Protein AF-A0A7C7CSA2-F1 (afdb_monomer)

Radius of gyration: 12.12 Å; Cα contacts (8 Å, |Δi|>4): 71; chains: 1; bounding box: 25×24×26 Å

Mean predicted aligned error: 3.51 Å

Secondary structure (DSSP, 8-state):
----GGGHHHHHTTS--------SS--S-TT-EEEETTTEEEE--------GGG--HHHHHHTT-S--

Foldseek 3Di:
DEDDPVCLVCVVVVLADDADDDDPDDPDDAQDWDDHDPRGIDGHNDDDDDDPVPQDQVNCVSNPHNGD

Solvent-accessible surface area (backbone atoms only — not comparable to full-atom values): 4591 Å² total; per-residue (Å²): 124,86,75,62,74,92,48,47,65,40,48,68,74,56,70,32,84,54,82,89,76,99,59,101,59,85,92,72,54,68,76,42,73,43,57,49,79,94,78,43,72,46,69,33,84,72,86,82,91,78,58,77,86,73,60,46,54,68,56,27,38,48,46,70,39,94,58,110

Sequence (68 aa):
MLFKQEFHQRLVDGTITTTYRWWKTAKVKVGNTYRLNSEGVVKVDGIRSLAMSDISEDEAQASGFESR

Structure (mmCIF, N/CA/C/O backbone):
data_AF-A0A7C7CSA2-F1
#
_entry.id   AF-A0A7C7CSA2-F1
#
loop_
_atom_site.group_PDB
_atom_site.id
_atom_site.type_sym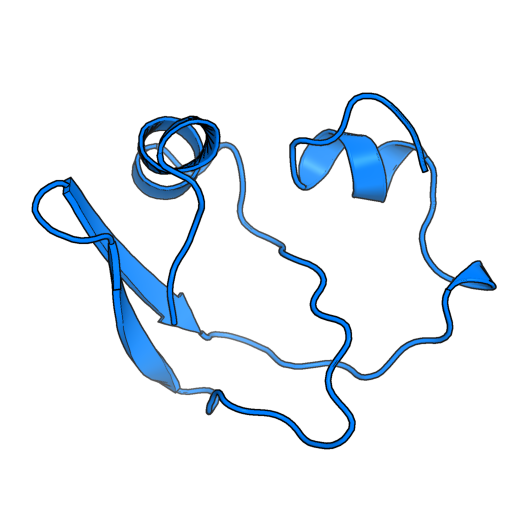bol
_atom_site.label_atom_id
_atom_site.label_alt_id
_atom_site.label_comp_id
_atom_site.label_asym_id
_atom_site.label_entity_id
_atom_site.label_seq_id
_atom_site.pdbx_PDB_ins_code
_atom_site.Cartn_x
_atom_site.Cartn_y
_atom_site.Cartn_z
_atom_site.occupancy
_atom_site.B_iso_or_equiv
_atom_site.auth_seq_id
_atom_site.auth_comp_id
_atom_site.auth_asym_id
_atom_site.auth_atom_id
_atom_site.pdbx_PDB_model_num
ATOM 1 N N . MET A 1 1 ? 5.939 4.333 12.665 1.00 71.50 1 MET A N 1
ATOM 2 C CA . MET A 1 1 ? 6.303 4.250 11.237 1.00 71.50 1 MET A CA 1
ATOM 3 C C . MET A 1 1 ? 5.974 5.594 10.629 1.00 71.50 1 MET A C 1
ATOM 5 O O . MET A 1 1 ? 4.878 6.070 10.877 1.00 71.50 1 MET A O 1
ATOM 9 N N . LEU A 1 2 ? 6.918 6.218 9.932 1.00 80.44 2 LEU A N 1
ATOM 10 C CA . LEU A 1 2 ? 6.709 7.514 9.291 1.00 80.44 2 LEU A CA 1
ATOM 11 C C . LEU A 1 2 ? 6.599 7.276 7.787 1.00 80.44 2 LEU A C 1
ATOM 13 O O . LEU A 1 2 ? 7.498 6.685 7.190 1.00 80.44 2 LEU A O 1
ATOM 17 N N . PHE A 1 3 ? 5.480 7.685 7.204 1.00 86.31 3 PHE A N 1
ATOM 18 C CA . PHE A 1 3 ? 5.336 7.809 5.758 1.00 86.31 3 PHE A CA 1
ATOM 19 C C . PHE A 1 3 ? 5.671 9.244 5.376 1.00 86.31 3 PHE A C 1
ATOM 21 O O . PHE A 1 3 ? 5.379 10.165 6.143 1.00 86.31 3 PHE A O 1
ATOM 28 N N . LYS A 1 4 ? 6.269 9.446 4.203 1.00 88.06 4 LYS A N 1
ATOM 29 C CA . LYS A 1 4 ? 6.426 10.795 3.659 1.00 88.06 4 LYS A CA 1
ATOM 30 C C . LYS A 1 4 ? 5.047 11.380 3.356 1.00 88.06 4 LYS A C 1
ATOM 32 O O . LYS A 1 4 ? 4.172 10.641 2.911 1.00 88.06 4 LYS A O 1
ATOM 37 N N . GLN A 1 5 ? 4.883 12.678 3.593 1.00 87.88 5 GLN A N 1
ATOM 38 C CA . GLN A 1 5 ? 3.601 13.377 3.453 1.00 87.88 5 GLN A CA 1
ATOM 39 C C . GLN A 1 5 ? 2.988 13.221 2.051 1.00 87.88 5 GLN A C 1
ATOM 41 O O . GLN A 1 5 ? 1.783 13.045 1.932 1.00 87.88 5 GLN A O 1
ATOM 46 N N . GLU A 1 6 ? 3.822 13.160 1.006 1.00 89.44 6 GLU A N 1
ATOM 47 C CA . GLU A 1 6 ? 3.399 12.943 -0.389 1.00 89.44 6 GLU A CA 1
ATOM 48 C C . GLU A 1 6 ? 2.560 11.669 -0.613 1.00 89.44 6 GLU A C 1
ATOM 50 O O . GLU A 1 6 ? 1.777 11.601 -1.556 1.00 89.44 6 GLU A O 1
ATOM 55 N N . PHE A 1 7 ? 2.675 10.668 0.268 1.00 90.62 7 PHE A N 1
ATOM 56 C CA . PHE A 1 7 ? 1.929 9.413 0.158 1.00 90.62 7 PHE A CA 1
ATOM 57 C C . PHE A 1 7 ? 0.668 9.364 1.017 1.00 90.62 7 PHE A C 1
ATOM 59 O O . PHE A 1 7 ? -0.110 8.427 0.869 1.00 90.62 7 PHE A O 1
ATOM 66 N N . HIS A 1 8 ? 0.458 10.302 1.944 1.00 90.38 8 HIS A N 1
ATOM 67 C CA . HIS A 1 8 ? -0.583 10.143 2.965 1.00 90.38 8 HIS A CA 1
ATOM 68 C C . HIS A 1 8 ? -1.983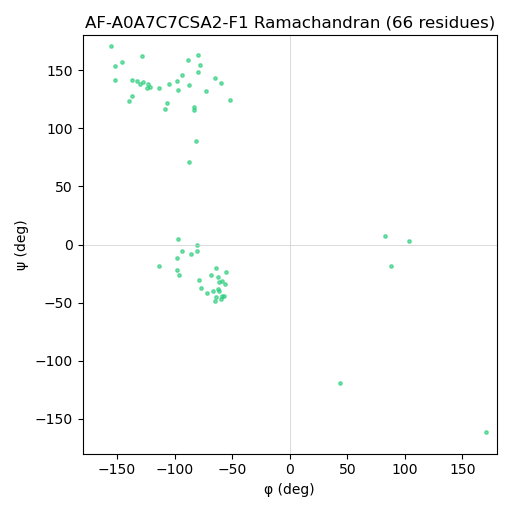 10.128 2.360 1.00 90.38 8 HIS A C 1
ATOM 70 O O . HIS A 1 8 ? -2.723 9.186 2.621 1.00 90.38 8 HIS A O 1
ATOM 76 N N . GLN A 1 9 ? -2.312 11.086 1.489 1.00 90.94 9 GLN A N 1
ATOM 77 C CA . GLN A 1 9 ? -3.622 11.128 0.833 1.00 90.94 9 GLN A CA 1
ATOM 78 C C . GLN A 1 9 ? -3.911 9.833 0.062 1.00 90.94 9 GLN A C 1
ATOM 80 O O . GLN A 1 9 ? -4.976 9.248 0.230 1.00 90.94 9 GLN A O 1
ATOM 85 N N . ARG A 1 10 ? -2.915 9.338 -0.686 1.00 92.81 10 ARG A N 1
ATOM 86 C CA . ARG A 1 10 ? -3.002 8.093 -1.464 1.00 92.81 10 ARG A CA 1
ATOM 87 C C . ARG A 1 10 ? -3.084 6.832 -0.596 1.00 92.81 10 ARG A C 1
ATOM 89 O O . ARG A 1 10 ? -3.589 5.809 -1.036 1.00 92.81 10 ARG A O 1
ATOM 96 N N . LEU A 1 11 ? -2.556 6.864 0.626 1.00 93.38 11 LEU A N 1
ATOM 97 C CA . LEU A 1 11 ? -2.724 5.779 1.599 1.00 93.38 11 LEU A CA 1
ATOM 98 C C . LEU A 1 11 ? -4.120 5.825 2.237 1.00 93.38 11 LEU A C 1
ATOM 100 O O . LEU A 1 11 ? -4.704 4.779 2.503 1.00 93.38 11 LEU A O 1
ATOM 104 N N . VAL A 1 12 ? -4.645 7.027 2.492 1.00 91.94 12 VAL A N 1
ATOM 105 C CA . VAL A 1 12 ? -5.966 7.243 3.103 1.00 91.94 12 VAL A CA 1
ATOM 106 C C . VAL A 1 12 ? -7.097 6.899 2.133 1.00 91.94 12 VAL A C 1
ATOM 108 O O . VAL A 1 12 ? -8.069 6.272 2.545 1.00 91.94 12 VAL A O 1
ATOM 111 N N . ASP A 1 13 ? -6.975 7.275 0.859 1.00 92.50 13 ASP A N 1
ATOM 112 C CA . ASP A 1 13 ? -7.978 6.972 -0.172 1.00 92.50 13 ASP A CA 1
ATOM 113 C C . ASP A 1 13 ? -7.879 5.542 -0.739 1.00 92.50 13 ASP A C 1
ATOM 115 O O . ASP A 1 13 ? -8.750 5.115 -1.495 1.00 92.50 13 ASP A O 1
ATOM 119 N N . GLY A 1 14 ? -6.853 4.781 -0.339 1.00 92.81 14 GLY A N 1
ATOM 120 C CA . GLY A 1 14 ? -6.644 3.394 -0.754 1.00 92.81 14 GLY A CA 1
ATOM 121 C C . GLY A 1 14 ? -5.951 3.223 -2.108 1.00 92.81 14 GLY A C 1
ATOM 122 O O . GLY A 1 14 ? -5.827 2.092 -2.574 1.00 92.81 14 GLY A O 1
ATOM 123 N N . THR A 1 15 ? -5.460 4.297 -2.729 1.00 94.44 15 THR A N 1
ATOM 124 C CA . THR A 1 15 ? -4.661 4.235 -3.965 1.00 94.44 15 THR A CA 1
ATOM 125 C C . THR A 1 15 ? -3.351 3.469 -3.764 1.00 94.44 15 THR A C 1
ATOM 127 O O . THR A 1 15 ? -2.923 2.733 -4.648 1.00 94.44 15 THR A O 1
ATOM 130 N N . ILE A 1 16 ? -2.697 3.637 -2.612 1.00 95.06 16 ILE A N 1
ATOM 131 C CA . ILE A 1 16 ? -1.512 2.872 -2.209 1.00 95.06 16 ILE A CA 1
ATOM 132 C C . ILE A 1 16 ? -1.925 1.919 -1.094 1.00 95.06 16 ILE A C 1
ATOM 134 O O . ILE A 1 16 ? -2.273 2.345 0.005 1.00 95.06 16 ILE A O 1
ATOM 138 N N . THR A 1 17 ? -1.818 0.619 -1.350 1.00 95.38 17 THR A N 1
ATOM 139 C CA . THR A 1 17 ? -2.111 -0.431 -0.358 1.00 95.38 17 THR A CA 1
ATOM 140 C C . THR A 1 17 ? -0.872 -1.220 0.056 1.00 95.38 17 THR A C 1
ATOM 142 O O . THR A 1 17 ? -0.856 -1.838 1.116 1.00 95.38 17 THR A O 1
ATOM 145 N N . THR A 1 18 ? 0.198 -1.166 -0.741 1.00 94.81 18 THR A N 1
ATOM 146 C CA . THR A 1 18 ? 1.439 -1.917 -0.518 1.00 94.81 18 THR A CA 1
ATOM 147 C C . THR A 1 18 ? 2.615 -0.961 -0.402 1.00 94.81 18 THR A C 1
ATOM 149 O O . THR A 1 18 ? 2.750 -0.034 -1.195 1.00 94.81 18 THR A O 1
ATOM 152 N N . THR A 1 19 ? 3.490 -1.183 0.586 1.00 93.75 19 THR A N 1
ATOM 153 C CA . THR A 1 19 ? 4.716 -0.390 0.746 1.00 93.75 19 THR A CA 1
ATOM 154 C C . THR A 1 19 ? 5.935 -1.265 0.978 1.00 93.75 19 THR A C 1
ATOM 156 O O . THR A 1 19 ? 5.889 -2.232 1.737 1.00 93.75 19 THR A O 1
ATOM 159 N N . TYR A 1 20 ? 7.052 -0.870 0.372 1.00 92.75 20 TYR A N 1
ATOM 160 C CA . TYR A 1 20 ? 8.340 -1.530 0.539 1.00 92.75 20 TYR A CA 1
ATOM 161 C C . TYR A 1 20 ? 9.191 -0.789 1.576 1.00 92.75 20 TYR A C 1
ATOM 163 O O . TYR A 1 20 ? 9.175 0.446 1.693 1.00 92.75 20 TYR A O 1
ATOM 171 N N . ARG A 1 21 ? 9.914 -1.555 2.398 1.00 91.69 21 ARG A N 1
ATOM 172 C CA . ARG A 1 21 ? 10.762 -1.032 3.475 1.00 91.69 21 ARG A CA 1
ATOM 173 C C . ARG A 1 21 ? 12.061 -1.815 3.540 1.00 91.69 21 ARG A C 1
ATOM 175 O O . ARG A 1 21 ? 12.055 -3.021 3.763 1.00 91.69 21 ARG A O 1
ATOM 182 N N . TRP A 1 22 ? 13.176 -1.101 3.427 1.00 91.62 22 TRP A N 1
ATOM 183 C CA . TRP A 1 22 ? 14.499 -1.677 3.630 1.00 91.62 22 TRP A CA 1
ATOM 184 C C . TRP A 1 22 ? 14.821 -1.754 5.125 1.00 91.62 22 TRP A C 1
ATOM 186 O O . TRP A 1 22 ? 15.370 -0.822 5.718 1.00 91.62 22 TRP A O 1
ATOM 196 N N . TRP A 1 23 ? 14.444 -2.860 5.764 1.00 90.31 23 TRP A N 1
ATOM 197 C CA . TRP A 1 23 ? 14.727 -3.111 7.176 1.00 90.31 23 TRP A CA 1
ATOM 198 C C . TRP A 1 23 ? 15.501 -4.413 7.364 1.00 90.31 23 TRP A C 1
ATOM 200 O O . TRP A 1 23 ? 15.140 -5.439 6.803 1.00 90.31 23 TRP A O 1
ATOM 210 N N . LYS A 1 24 ? 16.501 -4.405 8.258 1.00 87.25 24 LYS A N 1
ATOM 211 C CA . LYS A 1 24 ? 17.173 -5.641 8.712 1.00 87.25 24 LYS A CA 1
ATOM 212 C C . LYS A 1 24 ? 16.220 -6.602 9.438 1.00 87.25 24 LYS A C 1
ATOM 214 O O . LYS A 1 24 ? 16.447 -7.804 9.471 1.00 87.25 24 LYS A O 1
ATOM 219 N N . THR A 1 25 ? 15.175 -6.066 10.066 1.00 87.81 25 THR A N 1
ATOM 220 C CA . THR A 1 25 ? 14.139 -6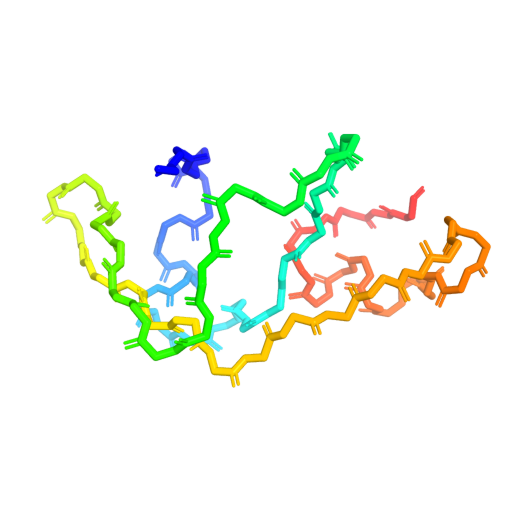.829 10.774 1.00 87.81 25 THR A CA 1
ATOM 221 C C . THR A 1 25 ? 12.840 -6.039 10.728 1.00 87.81 25 THR A C 1
ATOM 223 O O . THR A 1 25 ? 12.877 -4.815 10.886 1.00 87.81 25 THR A O 1
ATOM 226 N N . ALA A 1 26 ? 11.706 -6.721 10.553 1.00 89.44 26 ALA A N 1
ATOM 227 C CA . ALA A 1 26 ? 10.392 -6.088 10.511 1.00 89.44 26 ALA A CA 1
ATOM 228 C C . ALA A 1 26 ? 10.169 -5.173 11.731 1.00 89.44 26 ALA A C 1
ATOM 230 O O . ALA A 1 26 ? 10.297 -5.593 12.881 1.00 89.44 26 ALA A O 1
ATOM 231 N N . LYS A 1 27 ? 9.843 -3.901 11.474 1.00 91.06 27 LYS A N 1
ATOM 232 C CA . LYS A 1 27 ? 9.507 -2.901 12.505 1.00 91.06 27 LYS A CA 1
ATOM 233 C C . LYS A 1 27 ? 7.998 -2.745 12.703 1.00 91.06 27 LYS A C 1
ATOM 235 O O . LYS A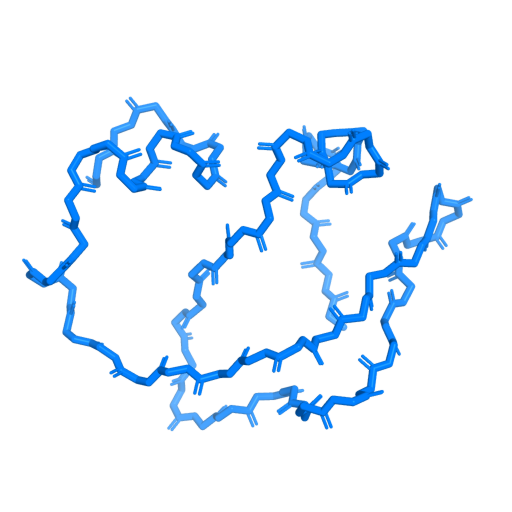 1 27 ? 7.560 -1.875 13.454 1.00 91.06 27 LYS A O 1
ATOM 240 N N . VAL A 1 28 ? 7.211 -3.576 12.024 1.00 93.38 28 VAL A N 1
ATOM 241 C CA . VAL A 1 28 ? 5.750 -3.600 12.094 1.00 93.38 28 VAL A CA 1
ATOM 242 C C . VAL A 1 28 ? 5.251 -5.010 12.374 1.00 93.38 28 VAL A C 1
ATOM 244 O O . VAL A 1 28 ? 6.001 -5.974 12.225 1.00 93.38 28 VAL A O 1
ATOM 247 N N . LYS A 1 29 ? 3.998 -5.120 12.815 1.00 94.56 29 LYS A N 1
ATOM 248 C CA . LYS A 1 29 ? 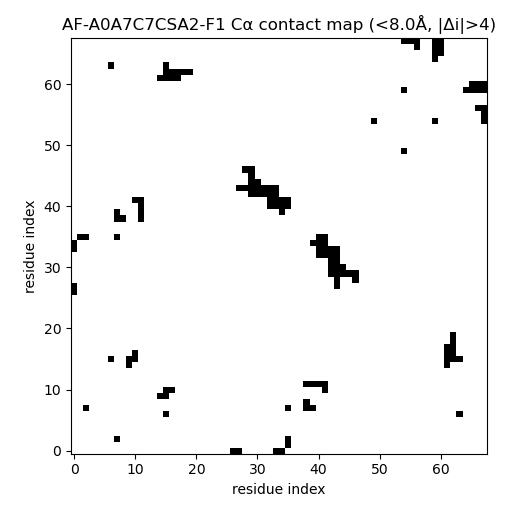3.327 -6.395 13.086 1.00 94.56 29 LYS A CA 1
ATOM 249 C C . LYS A 1 29 ? 2.002 -6.447 12.339 1.00 94.56 29 LYS A C 1
ATOM 251 O O . LYS A 1 29 ? 1.288 -5.447 12.309 1.00 94.56 29 LYS A O 1
ATOM 256 N N . VAL A 1 30 ? 1.676 -7.612 11.784 1.00 96.81 30 VAL A N 1
ATOM 257 C CA . VAL A 1 30 ? 0.352 -7.879 11.209 1.00 96.81 30 VAL A CA 1
ATOM 258 C C . VAL A 1 30 ? -0.716 -7.708 12.291 1.00 96.81 30 VAL A C 1
ATOM 260 O O . VAL A 1 30 ? -0.510 -8.091 13.441 1.00 96.81 30 VAL A O 1
ATOM 263 N N . GLY A 1 31 ? -1.834 -7.089 11.927 1.00 96.44 31 GLY A N 1
ATOM 264 C CA . GLY A 1 31 ? -2.941 -6.746 12.815 1.00 96.44 31 GLY A CA 1
ATOM 265 C C . GLY A 1 31 ? -2.799 -5.389 13.505 1.00 96.44 31 GLY A C 1
ATOM 266 O O . GLY A 1 31 ? -3.812 -4.838 13.932 1.00 96.44 31 GLY A O 1
ATOM 267 N N . ASN A 1 32 ? -1.592 -4.818 13.575 1.00 95.50 32 ASN A N 1
ATOM 268 C CA . ASN A 1 32 ? -1.385 -3.522 14.213 1.00 95.50 32 ASN A CA 1
ATOM 269 C C . ASN A 1 32 ? -1.779 -2.359 13.302 1.00 95.50 32 ASN A C 1
ATOM 271 O O . ASN A 1 32 ? -1.578 -2.386 12.086 1.00 95.50 32 ASN A O 1
ATOM 275 N N . THR A 1 33 ? -2.241 -1.292 13.946 1.00 93.81 33 THR A N 1
ATOM 276 C CA . THR A 1 33 ? -2.574 -0.023 13.305 1.00 93.81 33 THR A CA 1
ATOM 277 C C . THR A 1 33 ? -1.497 1.023 13.597 1.00 93.81 33 THR A C 1
ATOM 279 O O . THR A 1 33 ? -1.015 1.139 14.725 1.00 93.81 33 THR A O 1
ATOM 282 N N . TYR A 1 34 ? -1.125 1.806 12.587 1.00 91.25 34 TYR A N 1
ATOM 283 C CA . TYR A 1 34 ? -0.138 2.880 12.673 1.00 91.25 34 TYR A CA 1
ATOM 284 C C . TYR A 1 34 ? -0.751 4.195 12.199 1.00 91.25 34 TYR A C 1
ATOM 286 O O . TYR A 1 34 ? -1.409 4.242 11.164 1.00 91.25 34 TYR A O 1
ATOM 294 N N . ARG A 1 35 ? -0.521 5.272 12.955 1.00 89.50 35 ARG A N 1
ATOM 295 C CA . ARG A 1 35 ? -1.004 6.610 12.593 1.00 89.50 35 ARG A CA 1
ATOM 296 C C . ARG A 1 35 ? -0.201 7.193 11.430 1.00 89.50 35 ARG A C 1
ATOM 298 O O . ARG A 1 35 ? 1.030 7.208 11.483 1.00 89.50 35 ARG A O 1
ATOM 305 N N . LEU A 1 36 ? -0.914 7.712 10.437 1.00 86.38 36 LEU A N 1
ATOM 306 C CA . LEU A 1 36 ? -0.423 8.621 9.404 1.00 86.38 36 LEU A CA 1
ATOM 307 C C . LEU A 1 36 ? -0.540 10.050 9.938 1.00 86.38 36 LEU A C 1
ATOM 309 O O . LEU A 1 36 ? -1.436 10.790 9.551 1.00 86.38 36 LEU A O 1
ATOM 313 N N . ASN A 1 37 ? 0.305 10.407 10.909 1.00 80.69 37 ASN A N 1
ATOM 314 C CA . ASN A 1 37 ? 0.236 11.697 11.606 1.00 80.69 37 ASN A CA 1
ATOM 315 C C . ASN A 1 37 ? -1.215 12.079 11.988 1.00 80.69 37 ASN A C 1
ATOM 317 O O . ASN A 1 37 ? -1.840 11.348 12.759 1.00 80.69 37 ASN A O 1
ATOM 321 N N . SER A 1 38 ? -1.730 13.200 11.472 1.00 77.94 38 SER A N 1
ATOM 322 C CA . SER A 1 38 ? -3.095 13.703 11.684 1.00 77.94 38 SER A CA 1
ATOM 323 C C . SER A 1 38 ? -4.105 13.275 10.613 1.00 77.94 38 SER A C 1
ATOM 325 O O . SER A 1 38 ? -5.282 13.586 10.750 1.00 77.94 38 SER A O 1
ATOM 327 N N . GLU A 1 39 ? -3.668 12.598 9.553 1.00 81.50 39 GLU A N 1
ATOM 328 C CA . GLU A 1 39 ? -4.450 12.416 8.321 1.00 81.50 39 GLU A CA 1
ATOM 329 C C . GLU A 1 39 ? -5.179 11.069 8.273 1.00 81.50 39 GLU A C 1
ATOM 331 O O . GLU A 1 39 ? -6.193 10.931 7.596 1.00 81.50 39 GLU A O 1
ATOM 336 N N . GLY A 1 40 ? -4.722 10.075 9.039 1.00 86.88 40 GLY A N 1
ATOM 337 C CA . GLY A 1 40 ? -5.422 8.800 9.119 1.00 86.88 40 GLY A CA 1
ATOM 338 C C . GLY A 1 40 ? -4.666 7.701 9.847 1.00 86.88 40 GLY A C 1
ATOM 339 O O . GLY A 1 40 ? -3.728 7.930 10.619 1.00 86.88 40 GLY A O 1
ATOM 340 N N . VAL A 1 41 ? -5.094 6.469 9.595 1.00 91.06 41 VAL A N 1
ATOM 341 C CA . VAL A 1 41 ? -4.499 5.258 10.157 1.00 91.06 41 VAL A CA 1
ATOM 342 C C . VAL A 1 41 ? -4.381 4.180 9.089 1.00 91.06 41 VAL A C 1
ATOM 344 O O . VAL A 1 41 ? -5.285 4.004 8.283 1.00 91.06 41 VAL A O 1
ATOM 347 N N . VAL A 1 42 ? -3.285 3.423 9.123 1.00 92.50 42 VAL A N 1
ATOM 348 C CA . VAL A 1 42 ? -3.105 2.220 8.300 1.00 92.50 42 VAL A CA 1
ATOM 349 C C . VAL A 1 42 ? -3.050 0.998 9.193 1.00 92.50 42 VAL A C 1
ATOM 351 O O . VAL A 1 42 ? -2.346 0.994 10.205 1.00 92.50 42 VAL A O 1
ATOM 354 N N . LYS A 1 43 ? -3.774 -0.052 8.819 1.00 94.88 43 LYS A N 1
ATOM 355 C CA . LYS A 1 43 ? -3.653 -1.371 9.438 1.00 94.88 43 LYS A CA 1
ATOM 356 C C . LYS A 1 43 ? -2.725 -2.221 8.582 1.00 94.88 43 LYS A C 1
ATOM 358 O O . LYS A 1 43 ? -2.884 -2.263 7.371 1.00 94.88 43 LYS A O 1
ATOM 363 N N . VAL A 1 44 ? -1.775 -2.904 9.211 1.00 95.81 44 VAL A N 1
ATOM 364 C CA . VAL A 1 44 ? -0.937 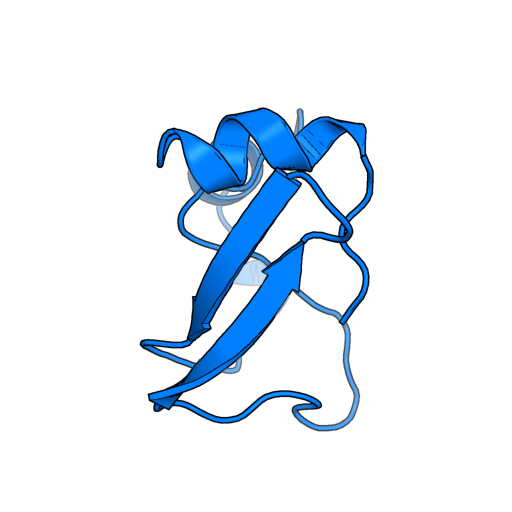-3.886 8.515 1.00 95.81 44 VAL A CA 1
ATOM 365 C C . VAL A 1 44 ? -1.701 -5.201 8.449 1.00 95.81 44 VAL A C 1
ATOM 367 O O . VAL A 1 44 ? -1.989 -5.802 9.483 1.00 95.81 44 VAL A O 1
ATOM 370 N N . ASP A 1 45 ? -2.035 -5.648 7.249 1.00 96.75 45 ASP A N 1
ATOM 371 C CA . ASP A 1 45 ? -2.727 -6.912 6.980 1.00 96.75 45 ASP A CA 1
ATOM 372 C C . ASP A 1 45 ? -1.763 -8.053 6.616 1.00 96.75 45 ASP A C 1
ATOM 374 O O . ASP A 1 45 ? -2.046 -9.211 6.912 1.00 96.75 45 ASP A O 1
ATOM 378 N N . GLY A 1 46 ? -0.588 -7.727 6.075 1.00 95.69 46 GLY A N 1
ATOM 379 C CA . GLY A 1 46 ? 0.438 -8.687 5.694 1.00 95.69 46 GLY A CA 1
ATOM 380 C C . GLY A 1 46 ? 1.851 -8.112 5.760 1.00 95.69 46 GLY A C 1
ATOM 381 O O . GLY A 1 46 ? 2.081 -6.909 5.652 1.00 95.69 46 GLY A O 1
ATOM 382 N N . ILE A 1 47 ? 2.824 -8.999 5.965 1.00 95.12 47 ILE A N 1
ATOM 383 C CA . ILE A 1 47 ? 4.253 -8.692 5.860 1.00 95.12 47 ILE A CA 1
ATOM 384 C C . ILE A 1 47 ? 4.898 -9.850 5.109 1.00 95.12 47 ILE A C 1
ATOM 386 O O . ILE A 1 47 ? 4.741 -11.006 5.499 1.00 95.12 47 ILE A O 1
ATOM 390 N N . ARG A 1 48 ? 5.652 -9.535 4.058 1.00 93.69 48 ARG A N 1
ATOM 391 C CA . ARG A 1 48 ? 6.436 -10.500 3.286 1.00 93.69 48 ARG A CA 1
ATOM 392 C C . ARG A 1 48 ? 7.858 -9.974 3.137 1.00 93.69 48 ARG A C 1
ATOM 394 O O . ARG A 1 48 ? 8.047 -8.785 2.897 1.00 93.69 48 ARG A O 1
ATOM 401 N N . SER A 1 49 ? 8.842 -10.856 3.282 1.00 92.94 49 SER A N 1
ATOM 402 C CA . SER A 1 49 ? 10.224 -10.576 2.885 1.00 92.94 49 SER A CA 1
ATOM 403 C C . SER A 1 49 ? 10.402 -10.954 1.420 1.00 92.94 49 SER A C 1
ATOM 405 O O . SER A 1 49 ? 9.912 -11.998 0.993 1.00 92.94 49 SER A O 1
ATOM 407 N N . LEU A 1 50 ? 11.098 -10.114 0.666 1.00 93.00 50 LEU A N 1
ATOM 408 C CA . LEU A 1 50 ? 11.359 -10.308 -0.756 1.00 93.00 50 LEU A CA 1
ATOM 409 C C . LEU A 1 50 ? 12.743 -9.760 -1.113 1.00 93.00 50 LEU A C 1
ATOM 411 O O . LEU A 1 50 ? 13.274 -8.903 -0.398 1.00 93.00 50 LEU A O 1
ATOM 415 N N . ALA A 1 51 ? 13.327 -10.260 -2.198 1.00 92.19 51 ALA A N 1
ATOM 416 C CA . ALA A 1 51 ? 14.520 -9.666 -2.780 1.00 92.19 51 ALA A CA 1
ATOM 417 C C . ALA A 1 51 ? 14.141 -8.412 -3.581 1.00 92.19 51 ALA A C 1
ATOM 419 O O . ALA A 1 51 ? 13.028 -8.295 -4.086 1.00 92.19 51 ALA A O 1
ATOM 420 N N . MET A 1 52 ? 15.077 -7.470 -3.746 1.00 90.00 52 MET A N 1
ATOM 421 C CA . MET A 1 52 ? 14.836 -6.291 -4.596 1.00 90.00 52 MET A CA 1
ATOM 422 C C . MET A 1 52 ? 14.513 -6.665 -6.046 1.00 90.00 52 MET A C 1
ATOM 424 O O . MET A 1 52 ? 13.745 -5.969 -6.698 1.00 90.00 52 MET A O 1
ATOM 428 N N . SER A 1 53 ? 15.078 -7.769 -6.539 1.00 93.44 53 SER A N 1
ATOM 429 C CA . SER A 1 53 ? 14.798 -8.305 -7.874 1.00 93.44 53 SER A CA 1
ATOM 430 C C . SER A 1 53 ? 13.350 -8.752 -8.063 1.00 93.44 53 SER A C 1
ATOM 432 O O . SER A 1 53 ? 12.911 -8.861 -9.202 1.00 93.44 53 SER A O 1
ATOM 434 N N . ASP A 1 54 ? 12.633 -9.014 -6.968 1.00 93.62 54 ASP A N 1
ATOM 435 C CA . ASP A 1 54 ? 11.258 -9.512 -6.999 1.00 93.62 54 ASP A CA 1
ATOM 436 C C . ASP A 1 54 ? 10.235 -8.377 -7.113 1.00 93.62 54 ASP A C 1
ATOM 438 O O . ASP A 1 54 ? 9.052 -8.657 -7.265 1.00 93.62 54 ASP A O 1
ATOM 442 N N . ILE A 1 55 ? 10.672 -7.115 -7.001 1.00 94.38 55 ILE A N 1
ATOM 443 C CA . ILE A 1 55 ? 9.812 -5.944 -7.179 1.00 94.38 55 ILE A CA 1
ATOM 444 C C . ILE A 1 55 ? 9.723 -5.664 -8.678 1.00 94.38 55 ILE A C 1
ATOM 446 O O . ILE A 1 55 ? 10.729 -5.399 -9.341 1.00 94.38 55 ILE A O 1
ATOM 450 N N . SER A 1 56 ? 8.519 -5.744 -9.223 1.00 94.75 56 SER A N 1
ATOM 451 C CA . SER A 1 56 ? 8.235 -5.344 -10.600 1.00 94.75 56 SER A CA 1
ATOM 452 C C . SER A 1 56 ? 8.090 -3.822 -10.736 1.00 94.75 56 SER A C 1
ATOM 454 O O . SER A 1 56 ? 7.895 -3.105 -9.756 1.00 94.75 56 SER A O 1
ATOM 456 N N . GLU A 1 57 ? 8.186 -3.323 -11.969 1.00 94.38 57 GLU A N 1
ATOM 457 C CA . GLU A 1 57 ? 7.930 -1.911 -12.293 1.00 94.38 57 GLU A CA 1
ATOM 458 C C . GLU A 1 57 ? 6.497 -1.502 -11.901 1.00 94.38 57 GLU A C 1
ATOM 460 O O . GLU A 1 57 ? 6.294 -0.487 -11.235 1.00 94.38 57 GLU A O 1
ATOM 465 N N . ASP A 1 58 ? 5.513 -2.350 -12.216 1.00 93.44 58 ASP A N 1
ATOM 466 C CA . ASP A 1 58 ? 4.102 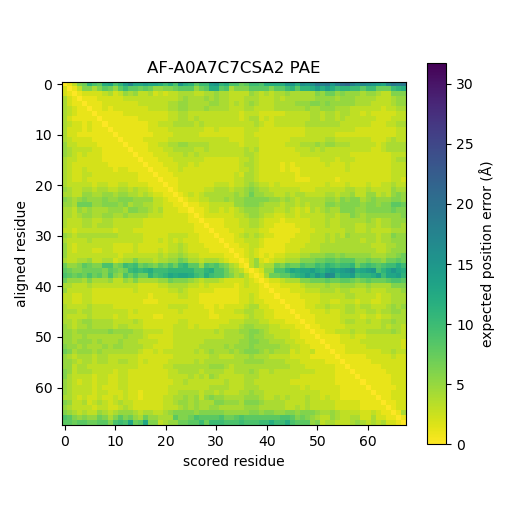-2.123 -11.887 1.00 93.44 58 ASP A CA 1
ATOM 467 C C . ASP A 1 58 ? 3.876 -2.034 -10.368 1.00 93.44 58 ASP A C 1
ATOM 469 O O . ASP A 1 58 ? 3.127 -1.184 -9.884 1.00 93.44 58 ASP A O 1
ATOM 473 N N . GLU A 1 59 ? 4.554 -2.881 -9.588 1.00 93.06 59 GLU A N 1
ATOM 474 C CA . GLU A 1 59 ? 4.513 -2.833 -8.124 1.00 93.06 59 GLU A CA 1
ATOM 475 C C . GLU A 1 59 ? 5.159 -1.563 -7.559 1.00 93.06 59 GLU A C 1
ATOM 477 O O . GLU A 1 59 ? 4.637 -0.974 -6.604 1.00 93.06 59 GLU A O 1
ATOM 482 N N . ALA A 1 60 ? 6.276 -1.114 -8.140 1.00 92.88 60 ALA A N 1
ATOM 483 C CA . ALA A 1 60 ? 6.908 0.143 -7.752 1.00 92.88 60 ALA A CA 1
ATOM 484 C C . ALA A 1 60 ? 5.931 1.313 -7.956 1.00 92.88 60 ALA A C 1
ATOM 486 O O . ALA A 1 60 ? 5.681 2.080 -7.018 1.00 92.88 60 ALA A O 1
ATOM 487 N N . GLN A 1 61 ? 5.276 1.365 -9.117 1.00 93.19 61 GLN A N 1
ATOM 488 C CA . GLN A 1 61 ? 4.283 2.386 -9.455 1.00 93.19 61 GLN A CA 1
ATOM 489 C C . GLN A 1 61 ? 3.038 2.335 -8.565 1.00 93.19 61 GLN A C 1
ATOM 491 O O . GLN A 1 61 ? 2.615 3.360 -8.012 1.00 93.19 61 GLN A O 1
ATOM 496 N N . ALA A 1 62 ? 2.496 1.138 -8.328 1.00 91.12 62 ALA A N 1
ATOM 497 C CA . ALA A 1 62 ? 1.369 0.925 -7.420 1.00 91.12 62 ALA A CA 1
ATOM 498 C C . ALA A 1 62 ? 1.695 1.335 -5.972 1.00 91.12 62 ALA A C 1
ATOM 500 O O . ALA A 1 62 ? 0.830 1.839 -5.255 1.00 91.12 62 ALA A O 1
ATOM 501 N N . SER A 1 63 ? 2.952 1.183 -5.541 1.00 91.94 63 SER A N 1
ATOM 502 C CA . SER A 1 63 ? 3.414 1.638 -4.220 1.00 91.94 63 SER A CA 1
ATOM 503 C C . SER A 1 63 ? 3.737 3.137 -4.141 1.00 91.94 63 SER A C 1
ATOM 505 O O . SER A 1 63 ? 4.079 3.644 -3.069 1.00 91.94 63 SER A O 1
ATOM 507 N N . GLY A 1 64 ? 3.580 3.858 -5.255 1.00 90.38 64 GLY A N 1
ATOM 508 C CA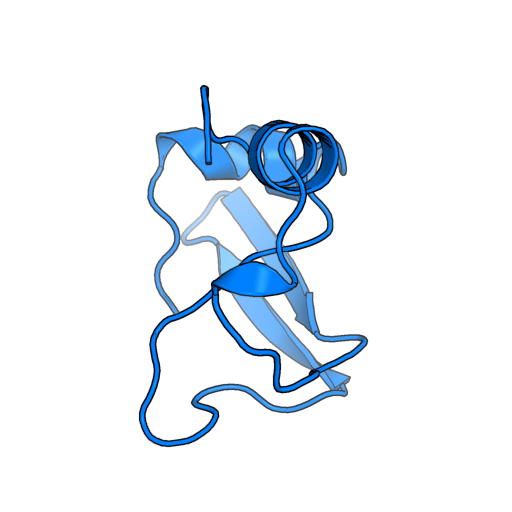 . GLY A 1 64 ? 3.666 5.311 -5.339 1.00 90.38 64 GLY A CA 1
ATOM 509 C C . GLY A 1 64 ? 4.954 5.870 -5.936 1.00 90.38 64 GLY A C 1
ATOM 510 O O . GLY A 1 64 ? 5.084 7.091 -5.972 1.00 90.38 64 GLY A O 1
ATOM 511 N N . PHE A 1 65 ? 5.873 5.026 -6.399 1.00 89.81 65 PHE A N 1
ATOM 512 C CA . PHE A 1 65 ? 7.127 5.453 -7.024 1.00 89.81 65 PHE A CA 1
ATOM 513 C C . PHE A 1 65 ? 6.960 5.659 -8.533 1.00 89.81 65 PHE A C 1
ATOM 515 O O . PHE A 1 65 ? 6.035 5.137 -9.137 1.00 89.81 65 PHE A O 1
ATOM 522 N N . GLU A 1 66 ? 7.843 6.435 -9.158 1.00 88.94 66 GLU A N 1
ATOM 523 C CA . GLU A 1 66 ? 7.804 6.639 -10.615 1.00 88.94 66 GLU A CA 1
ATOM 524 C C . GLU A 1 66 ? 8.417 5.462 -11.385 1.00 88.94 66 GLU A C 1
ATOM 526 O 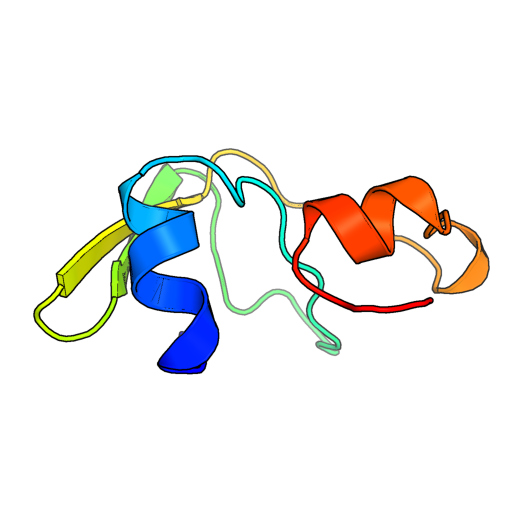O . GLU A 1 66 ? 8.004 5.187 -12.506 1.00 88.94 66 GLU A O 1
ATOM 531 N N . SER A 1 67 ? 9.400 4.786 -10.780 1.00 87.31 67 SER A N 1
ATOM 532 C CA . SER A 1 67 ? 10.098 3.623 -11.338 1.00 87.31 67 SER A CA 1
ATOM 533 C C . SER A 1 67 ? 10.688 2.732 -10.241 1.00 87.31 67 SER A C 1
ATOM 535 O O . SER A 1 67 ? 10.658 3.112 -9.063 1.00 87.31 67 SER A O 1
ATOM 537 N N . ARG A 1 68 ? 11.182 1.544 -10.621 1.00 87.25 68 ARG A N 1
ATOM 538 C CA . ARG A 1 68 ? 11.774 0.549 -9.708 1.00 87.25 68 ARG A CA 1
ATOM 539 C C . ARG A 1 68 ? 13.077 0.977 -9.023 1.00 87.25 68 ARG A C 1
ATOM 541 O O . ARG A 1 68 ? 14.034 1.373 -9.723 1.00 87.25 68 ARG A O 1
#

pLDDT: mean 91.07, std 4.54, range [71.5, 96.81]